Protein AF-K2RVT7-F1 (afdb_monomer)

Nearest PDB structures (foldseek):
  7vp2-assembly1_B  T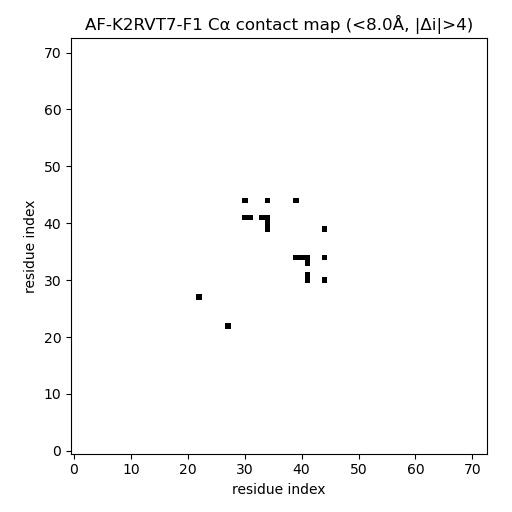M=5.040E-01  e=5.959E+00  Arabidopsis thaliana
  7odt-assembly1_a  TM=3.377E-01  e=5.502E+00  Homo sapiens

Structure (mmCIF, N/CA/C/O backbone):
data_AF-K2RVT7-F1
#
_entry.id   AF-K2RVT7-F1
#
loop_
_atom_site.group_PDB
_atom_site.id
_atom_site.type_symbol
_atom_site.label_atom_id
_atom_site.label_alt_id
_atom_site.label_comp_id
_atom_site.label_asym_id
_atom_site.label_entity_id
_atom_site.label_seq_id
_atom_site.pdbx_PDB_ins_code
_atom_site.Cartn_x
_atom_site.Cartn_y
_atom_site.Cartn_z
_atom_site.occupancy
_atom_site.B_iso_or_equiv
_atom_site.auth_seq_id
_atom_site.auth_comp_id
_atom_site.auth_asym_id
_atom_site.auth_atom_id
_atom_site.pdbx_PDB_model_num
ATOM 1 N N . MET A 1 1 ? -21.638 -45.182 16.325 1.00 57.69 1 MET A N 1
ATOM 2 C CA . MET A 1 1 ? -20.995 -44.719 15.076 1.00 57.69 1 MET A CA 1
ATOM 3 C C . MET A 1 1 ? -20.130 -43.519 15.419 1.00 57.69 1 MET A C 1
ATOM 5 O O . MET A 1 1 ? -20.666 -42.531 15.898 1.00 57.69 1 MET A O 1
ATOM 9 N N . THR A 1 2 ? -18.808 -43.635 15.299 1.00 66.19 2 THR A N 1
ATOM 10 C CA . THR A 1 2 ? -17.851 -42.594 15.711 1.00 66.19 2 THR A CA 1
ATOM 11 C C . THR A 1 2 ? -17.623 -41.644 14.536 1.00 66.19 2 THR A C 1
ATOM 13 O O . THR A 1 2 ? -17.097 -42.067 13.509 1.00 66.19 2 THR A O 1
ATOM 16 N N . GLU A 1 3 ? -18.055 -40.386 14.644 1.00 73.25 3 GLU A N 1
ATOM 17 C CA . GLU A 1 3 ? -17.926 -39.416 13.548 1.00 73.25 3 GLU A CA 1
ATOM 18 C C . GLU A 1 3 ? -16.446 -39.168 13.187 1.00 73.25 3 GLU A C 1
ATOM 20 O O . GLU A 1 3 ? -15.612 -38.959 14.079 1.00 73.25 3 GLU A O 1
ATOM 25 N N . PRO A 1 4 ? -16.072 -39.174 11.894 1.00 68.44 4 PRO A N 1
ATOM 26 C CA . PRO A 1 4 ? -14.695 -38.934 11.489 1.00 68.44 4 PRO A CA 1
ATOM 27 C C . PRO A 1 4 ? -14.294 -37.488 11.811 1.00 68.44 4 PRO A C 1
ATOM 29 O O . PRO A 1 4 ? -14.896 -36.529 11.326 1.00 68.44 4 PRO A O 1
ATOM 32 N N . LYS A 1 5 ? -13.235 -37.312 12.617 1.00 70.38 5 LYS A N 1
ATOM 33 C CA . LYS A 1 5 ? -12.646 -35.991 12.905 1.00 70.38 5 LYS A CA 1
ATOM 34 C C . LYS A 1 5 ? -12.323 -35.283 11.583 1.00 70.38 5 LYS A C 1
ATOM 36 O O . LYS A 1 5 ? -11.559 -35.823 10.786 1.00 70.38 5 LYS A O 1
ATOM 41 N N . LYS A 1 6 ? -12.867 -34.076 11.361 1.00 71.62 6 LYS A N 1
ATOM 42 C CA . LYS A 1 6 ? -12.560 -33.224 10.194 1.00 71.62 6 LYS A CA 1
ATOM 43 C C . LYS A 1 6 ? -11.044 -33.013 10.092 1.00 71.62 6 LYS A C 1
ATOM 45 O O . LYS A 1 6 ? -10.481 -32.203 10.824 1.00 71.62 6 LYS A O 1
ATOM 50 N N . ARG A 1 7 ? -10.378 -33.747 9.198 1.00 73.94 7 ARG A N 1
ATOM 51 C CA . ARG A 1 7 ? -8.954 -33.567 8.887 1.00 73.94 7 ARG A CA 1
ATOM 52 C C . ARG A 1 7 ? -8.835 -32.513 7.785 1.00 73.94 7 ARG A C 1
ATOM 54 O O . ARG A 1 7 ? -9.318 -32.721 6.678 1.00 73.94 7 ARG A O 1
ATOM 61 N N . GLY A 1 8 ? -8.238 -31.367 8.106 1.00 77.88 8 GLY A N 1
ATOM 62 C CA . GLY A 1 8 ? -7.987 -30.274 7.163 1.00 77.88 8 GLY A CA 1
ATOM 63 C C . GLY A 1 8 ? -7.702 -28.950 7.872 1.00 77.88 8 GLY A C 1
ATOM 64 O O . GLY A 1 8 ? -8.042 -28.782 9.043 1.00 77.88 8 GLY A O 1
ATOM 65 N N . ARG A 1 9 ? -7.083 -27.993 7.167 1.00 77.19 9 ARG A N 1
ATOM 66 C CA . ARG A 1 9 ? -6.879 -26.634 7.694 1.00 77.19 9 ARG A CA 1
ATOM 67 C C . ARG A 1 9 ? -8.253 -26.016 7.996 1.00 77.19 9 ARG A C 1
ATOM 69 O O . ARG A 1 9 ? -9.082 -25.963 7.082 1.00 77.19 9 ARG A O 1
ATOM 76 N N . PRO A 1 10 ? -8.518 -25.546 9.229 1.00 74.38 10 PRO A N 1
ATOM 77 C CA . PRO A 1 10 ? -9.771 -24.874 9.537 1.00 74.38 10 PRO A CA 1
ATOM 78 C C . PRO A 1 10 ? -9.912 -23.664 8.612 1.00 74.38 10 PRO A C 1
ATOM 80 O O . PRO A 1 10 ? -9.061 -22.772 8.597 1.00 74.38 10 PRO A O 1
ATOM 83 N N . LYS A 1 11 ? -10.962 -23.656 7.784 1.00 72.88 11 LYS A N 1
ATOM 84 C CA . LYS A 1 11 ? -11.273 -22.492 6.955 1.00 72.88 11 LYS A CA 1
ATOM 85 C C . LYS A 1 11 ? -11.614 -21.341 7.897 1.00 72.88 11 LYS A C 1
ATOM 87 O O . LYS A 1 11 ? -12.476 -21.493 8.763 1.00 72.88 11 LYS A O 1
ATOM 92 N N . SER A 1 12 ? -10.929 -20.210 7.729 1.00 75.06 12 SER A N 1
ATOM 93 C CA . SER A 1 12 ? -11.310 -18.956 8.382 1.00 75.06 12 SER A CA 1
ATOM 94 C C . SER A 1 12 ? -12.809 -18.725 8.182 1.00 75.06 12 SER A C 1
ATOM 96 O O . SER A 1 12 ? -13.298 -18.789 7.052 1.00 75.06 12 SER A O 1
ATOM 98 N N . LYS A 1 13 ? -13.537 -18.453 9.272 1.00 72.69 13 LYS A N 1
ATOM 99 C CA . LYS A 1 13 ? -14.960 -18.087 9.204 1.00 72.69 13 LYS A CA 1
ATOM 100 C C . LYS A 1 13 ? -15.155 -16.698 8.584 1.00 72.69 13 LYS A C 1
ATOM 102 O O . LYS A 1 13 ? -16.225 -16.412 8.055 1.00 72.69 13 LYS A O 1
ATOM 107 N N . GLN A 1 14 ? -14.125 -15.850 8.619 1.00 78.44 14 GLN A N 1
ATOM 108 C CA . GLN A 1 14 ? -14.186 -14.468 8.162 1.00 78.44 14 GLN A CA 1
ATOM 109 C C . GLN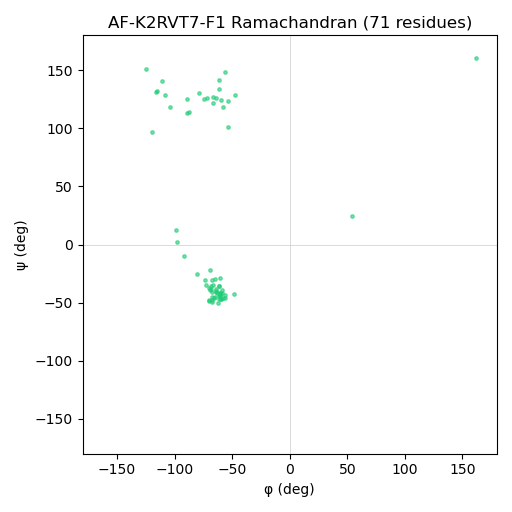 A 1 14 ? -13.502 -14.327 6.800 1.00 78.44 14 GLN A C 1
ATOM 111 O O . GLN A 1 14 ? -12.307 -14.598 6.644 1.00 78.44 14 GLN A O 1
ATOM 116 N N . ARG A 1 15 ? -14.273 -13.912 5.790 1.00 76.50 15 ARG A N 1
ATOM 117 C CA . ARG A 1 15 ? -13.729 -13.569 4.473 1.00 76.50 15 ARG A CA 1
ATOM 118 C C . ARG A 1 15 ? -12.976 -12.245 4.589 1.00 76.50 15 ARG A C 1
ATOM 120 O O . ARG A 1 15 ? -13.550 -11.258 5.046 1.00 76.50 15 ARG A O 1
ATOM 127 N N . MET A 1 16 ? -11.711 -12.217 4.170 1.00 79.38 16 MET A N 1
ATOM 128 C CA . MET A 1 16 ? -10.986 -10.953 4.031 1.00 79.38 16 MET A CA 1
ATOM 129 C C . MET A 1 16 ? -11.631 -10.135 2.912 1.00 79.38 16 MET A C 1
ATOM 131 O O . MET A 1 16 ? -11.822 -10.638 1.805 1.00 79.38 16 MET A O 1
ATOM 135 N N . LYS A 1 17 ? -11.990 -8.883 3.208 1.00 82.69 17 LYS A N 1
ATOM 136 C CA . LYS A 1 17 ? -12.501 -7.956 2.197 1.00 82.69 17 LYS A CA 1
ATOM 137 C C . LYS A 1 17 ? -11.333 -7.481 1.337 1.00 82.69 17 LYS A C 1
ATOM 139 O O . LYS A 1 17 ? -10.351 -6.963 1.863 1.00 82.69 17 LYS A O 1
ATOM 144 N N . GLN A 1 18 ? -11.451 -7.649 0.026 1.00 86.31 18 GLN A N 1
ATOM 145 C CA . GLN A 1 18 ? -10.547 -7.015 -0.924 1.00 86.31 18 GLN A CA 1
ATOM 146 C C . GLN A 1 18 ? -10.967 -5.553 -1.090 1.00 86.31 18 GLN A C 1
ATOM 148 O O . GLN A 1 18 ? -12.146 -5.267 -1.290 1.00 86.31 18 GLN A O 1
ATOM 153 N N . ILE A 1 19 ? -10.007 -4.637 -0.980 1.00 86.69 19 ILE A N 1
ATOM 154 C CA . ILE A 1 19 ? -10.232 -3.198 -1.127 1.00 86.69 19 ILE A CA 1
ATOM 155 C C . ILE A 1 19 ? -9.466 -2.734 -2.362 1.00 86.69 19 ILE A C 1
ATOM 157 O O . ILE A 1 19 ? -8.284 -3.045 -2.512 1.00 86.69 19 ILE A O 1
ATOM 161 N N . THR A 1 20 ? -10.141 -1.975 -3.220 1.00 88.69 20 THR A N 1
ATOM 162 C CA . THR A 1 20 ? -9.539 -1.324 -4.385 1.00 88.69 20 THR A CA 1
ATOM 163 C C . THR A 1 20 ? -9.472 0.173 -4.124 1.00 88.69 20 THR A C 1
ATOM 165 O O . THR A 1 20 ? -10.479 0.781 -3.766 1.00 88.69 20 THR A O 1
ATOM 168 N N . ILE A 1 21 ? -8.294 0.766 -4.304 1.00 86.81 21 ILE A N 1
ATOM 169 C CA . ILE A 1 21 ? -8.050 2.193 -4.068 1.00 86.81 21 ILE A CA 1
ATOM 170 C C . ILE A 1 21 ? -7.678 2.832 -5.402 1.00 86.81 21 ILE A C 1
ATOM 172 O O . ILE A 1 21 ? -6.828 2.311 -6.124 1.00 86.81 21 ILE A O 1
ATOM 176 N N . LYS A 1 22 ? -8.321 3.955 -5.730 1.00 92.44 22 LYS A N 1
ATOM 177 C CA . LYS A 1 22 ? -7.946 4.785 -6.878 1.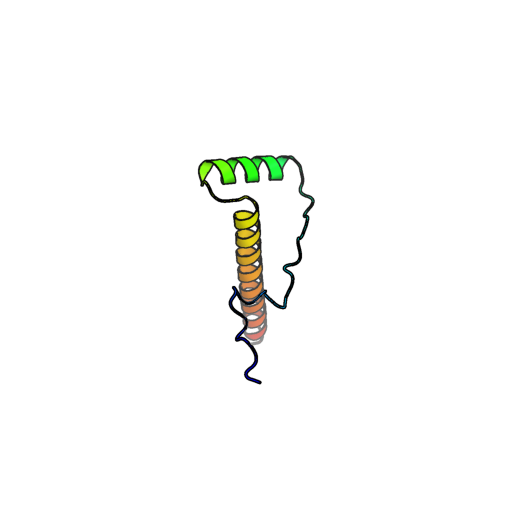00 92.44 22 LYS A CA 1
ATOM 178 C C . LYS A 1 22 ? -6.916 5.809 -6.414 1.00 92.44 22 LYS A C 1
ATOM 180 O O . LYS A 1 22 ? -7.176 6.534 -5.459 1.00 92.44 22 LYS A O 1
ATOM 185 N N . LEU A 1 23 ? -5.771 5.851 -7.087 1.00 91.62 23 LEU A N 1
ATOM 186 C CA . LEU A 1 23 ? -4.696 6.803 -6.822 1.00 91.62 23 LEU A CA 1
ATOM 187 C C . LEU A 1 23 ? -4.354 7.573 -8.105 1.00 91.62 23 LEU A C 1
ATOM 189 O O . LEU A 1 23 ? -4.522 7.023 -9.198 1.00 91.62 23 LEU A O 1
ATOM 193 N N . PRO A 1 24 ? -3.872 8.821 -7.987 1.00 95.62 24 PRO A N 1
ATOM 194 C CA . PRO A 1 24 ? -3.277 9.552 -9.101 1.00 95.62 24 PRO A CA 1
ATOM 195 C C . PRO A 1 24 ? -2.112 8.784 -9.739 1.00 95.62 24 PRO A C 1
ATOM 197 O O . PRO A 1 24 ? -1.375 8.085 -9.043 1.00 95.62 24 PRO A O 1
ATOM 200 N N . LEU A 1 25 ? -1.920 8.955 -11.052 1.00 94.50 25 LEU A N 1
ATOM 201 C CA . LEU A 1 25 ? -0.859 8.275 -11.807 1.00 94.50 25 LEU A CA 1
ATOM 202 C C . LEU A 1 25 ? 0.557 8.526 -11.254 1.00 94.50 25 LEU A C 1
ATOM 204 O O . LEU A 1 25 ? 1.253 7.534 -11.048 1.00 94.50 25 LEU A O 1
ATOM 208 N N . PRO A 1 26 ? 0.968 9.766 -10.910 1.00 95.69 26 PRO A N 1
ATOM 209 C CA . PRO A 1 26 ? 2.319 10.005 -10.391 1.00 95.69 26 PRO A CA 1
ATOM 210 C C . PRO A 1 26 ? 2.608 9.211 -9.109 1.00 95.69 26 PRO A C 1
ATOM 212 O O . PRO A 1 26 ? 3.639 8.563 -8.975 1.00 95.69 26 PRO A O 1
ATOM 215 N N . LEU A 1 27 ? 1.631 9.151 -8.199 1.00 93.44 27 LEU A N 1
ATOM 216 C CA . LEU A 1 27 ? 1.756 8.393 -6.952 1.00 93.44 27 LEU A CA 1
ATOM 217 C C . LEU A 1 27 ? 1.816 6.878 -7.184 1.00 93.44 27 LEU A C 1
ATOM 219 O O . LEU A 1 27 ? 2.435 6.158 -6.403 1.00 93.44 27 LEU A O 1
ATOM 223 N N . LEU A 1 28 ? 1.164 6.368 -8.234 1.00 93.62 28 LEU A N 1
ATOM 224 C CA . LEU A 1 28 ? 1.247 4.951 -8.595 1.00 93.62 28 LEU A CA 1
ATOM 225 C C . LEU A 1 28 ? 2.638 4.573 -9.109 1.00 93.62 28 LEU A C 1
ATOM 227 O O . LEU A 1 28 ? 3.085 3.457 -8.834 1.00 93.62 28 LEU A O 1
ATOM 231 N N . GLU A 1 29 ? 3.296 5.474 -9.837 1.00 95.38 29 GLU A N 1
ATOM 232 C CA . GLU A 1 29 ? 4.667 5.296 -10.321 1.00 95.38 29 GLU A CA 1
ATOM 233 C C . GLU A 1 29 ? 5.660 5.303 -9.159 1.00 95.38 29 GLU A C 1
ATOM 235 O O . GLU A 1 29 ? 6.422 4.347 -9.016 1.00 95.38 29 GLU A O 1
ATOM 240 N N . GLU A 1 30 ? 5.559 6.278 -8.253 1.00 94.81 30 GLU A N 1
ATOM 241 C CA . GLU A 1 30 ? 6.382 6.332 -7.036 1.00 94.81 30 GLU A CA 1
ATOM 242 C C . GLU A 1 30 ? 6.212 5.070 -6.173 1.00 94.81 30 GLU A C 1
ATOM 244 O O . GLU A 1 30 ? 7.187 4.442 -5.755 1.00 94.81 30 GLU A O 1
ATOM 249 N N . LEU A 1 31 ? 4.967 4.628 -5.949 1.00 94.19 31 LEU A N 1
ATOM 250 C CA . LEU A 1 31 ? 4.677 3.390 -5.213 1.00 94.19 31 LEU A CA 1
ATOM 251 C C . LEU A 1 31 ? 5.251 2.152 -5.902 1.00 94.19 31 LEU A C 1
ATOM 253 O O . LEU A 1 31 ? 5.645 1.199 -5.223 1.00 94.19 31 LEU A O 1
ATOM 257 N N . LYS A 1 32 ? 5.250 2.125 -7.238 1.00 94.56 32 LYS A N 1
ATOM 258 C CA . LYS A 1 32 ? 5.826 1.029 -8.018 1.00 94.56 32 LYS A CA 1
ATOM 259 C C . LYS A 1 32 ? 7.342 1.002 -7.847 1.00 94.56 32 LYS A C 1
ATOM 261 O O . LYS A 1 32 ? 7.868 -0.046 -7.483 1.00 94.56 32 LYS A O 1
ATOM 266 N N . GLU A 1 33 ? 8.012 2.136 -8.012 1.00 96.19 33 GLU A N 1
ATOM 267 C CA . GLU A 1 33 ? 9.464 2.243 -7.857 1.00 96.19 33 GLU A CA 1
ATOM 268 C C . GLU A 1 33 ? 9.914 1.865 -6.436 1.00 96.19 33 GLU A C 1
ATOM 270 O O . GLU A 1 33 ? 10.852 1.086 -6.255 1.00 96.19 33 GLU A O 1
ATOM 275 N N . LEU A 1 34 ? 9.198 2.335 -5.408 1.00 95.06 34 LEU A N 1
ATOM 276 C CA . LEU A 1 34 ? 9.451 1.952 -4.015 1.00 95.06 34 LEU A CA 1
ATOM 277 C C . LEU A 1 34 ? 9.283 0.447 -3.791 1.00 95.06 34 LEU A C 1
ATOM 279 O O . LEU A 1 34 ? 10.085 -0.177 -3.091 1.00 95.06 34 LEU A O 1
ATOM 283 N N . SER A 1 35 ? 8.243 -0.146 -4.379 1.00 95.88 35 SER A N 1
ATOM 284 C CA . SER A 1 35 ? 7.968 -1.581 -4.287 1.00 95.88 35 SER A CA 1
ATOM 285 C C . SER A 1 35 ? 9.078 -2.415 -4.929 1.00 95.88 35 SER A C 1
ATOM 287 O O . SER A 1 35 ? 9.501 -3.407 -4.339 1.00 95.88 35 SER A O 1
ATOM 289 N N . GLU A 1 36 ? 9.586 -1.986 -6.084 1.00 95.81 36 GLU A N 1
ATOM 290 C CA . GLU A 1 36 ? 10.676 -2.650 -6.805 1.00 95.81 36 GLU A CA 1
ATOM 291 C C . GLU A 1 36 ? 12.002 -2.552 -6.044 1.00 95.81 36 GLU A C 1
ATOM 293 O O . GLU A 1 36 ? 12.666 -3.566 -5.848 1.00 95.81 36 GLU A O 1
ATOM 298 N N . LYS A 1 37 ? 12.351 -1.368 -5.523 1.00 96.19 37 LYS A N 1
ATOM 299 C CA . LYS A 1 37 ? 13.590 -1.165 -4.750 1.00 96.19 37 LYS A CA 1
ATOM 300 C C . LYS A 1 37 ? 13.624 -1.955 -3.443 1.00 96.19 37 LYS A C 1
ATOM 302 O O . LYS A 1 37 ? 14.678 -2.429 -3.034 1.00 96.19 37 LYS A O 1
ATOM 307 N N . SER A 1 38 ? 12.484 -2.055 -2.763 1.00 94.31 38 SER A N 1
ATOM 308 C CA . SER A 1 38 ? 12.394 -2.700 -1.446 1.00 94.31 38 SER A CA 1
ATOM 309 C C . SER A 1 38 ? 12.057 -4.188 -1.512 1.00 94.31 38 SER A C 1
ATOM 311 O O . SER A 1 38 ? 12.100 -4.852 -0.480 1.00 94.31 38 SER A O 1
ATOM 313 N N . TYR A 1 39 ? 11.692 -4.715 -2.688 1.00 93.94 39 TYR A N 1
ATOM 314 C CA . TYR A 1 39 ? 11.132 -6.063 -2.856 1.00 93.94 39 TYR A CA 1
ATOM 315 C C . TYR A 1 39 ? 9.896 -6.328 -1.971 1.00 93.94 39 TYR A C 1
ATOM 317 O O . TYR A 1 39 ? 9.560 -7.469 -1.651 1.00 93.94 39 TYR A O 1
ATOM 325 N N . ILE A 1 40 ? 9.187 -5.264 -1.580 1.00 95.00 40 ILE A N 1
ATOM 326 C CA . ILE A 1 40 ? 7.988 -5.305 -0.738 1.00 95.00 40 ILE A CA 1
ATOM 327 C C . ILE A 1 40 ? 6.779 -4.908 -1.580 1.00 95.00 40 ILE A C 1
ATOM 329 O O . ILE A 1 40 ? 6.842 -3.988 -2.388 1.00 95.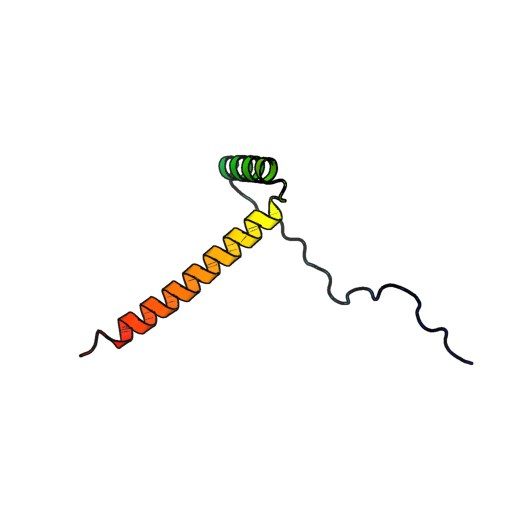00 40 ILE A O 1
ATOM 333 N N . SER A 1 41 ? 5.637 -5.569 -1.373 1.00 94.31 41 SER A N 1
ATOM 334 C CA . SER A 1 41 ? 4.414 -5.279 -2.134 1.00 94.31 41 SER A CA 1
ATOM 335 C C . SER A 1 41 ? 3.900 -3.844 -1.935 1.00 94.31 41 SER A C 1
ATOM 337 O O . SER A 1 41 ? 3.832 -3.352 -0.808 1.00 94.31 41 SER A O 1
ATOM 339 N N . ARG A 1 42 ? 3.389 -3.222 -3.007 1.00 93.38 42 ARG A N 1
ATOM 340 C CA . ARG A 1 42 ? 2.682 -1.923 -2.954 1.00 93.38 42 ARG A CA 1
ATOM 341 C C . ARG A 1 42 ? 1.609 -1.864 -1.860 1.00 93.38 42 ARG A C 1
ATOM 343 O O . ARG A 1 42 ? 1.512 -0.883 -1.133 1.00 93.38 42 ARG A O 1
ATOM 350 N N . SER A 1 43 ? 0.823 -2.931 -1.695 1.00 91.56 43 SER A N 1
ATOM 351 C CA . SER A 1 43 ? -0.232 -2.989 -0.673 1.00 91.56 43 SER A CA 1
ATOM 352 C C . SER A 1 43 ? 0.305 -2.938 0.758 1.00 91.56 43 SER A C 1
ATOM 354 O O . SER A 1 43 ? -0.403 -2.473 1.647 1.00 91.56 43 SER A O 1
ATOM 356 N N . PHE A 1 44 ? 1.520 -3.434 1.002 1.00 93.31 44 PHE A N 1
ATOM 357 C CA . PHE A 1 44 ? 2.157 -3.331 2.312 1.00 93.31 44 PHE A CA 1
ATOM 358 C C . PHE A 1 44 ? 2.554 -1.886 2.607 1.00 93.31 44 PHE A C 1
ATOM 360 O O . PHE A 1 44 ? 2.169 -1.373 3.651 1.00 93.31 44 PHE A O 1
ATOM 367 N N . HIS A 1 45 ? 3.215 -1.216 1.659 1.00 92.88 45 HIS A N 1
ATOM 368 C CA . HIS A 1 45 ? 3.576 0.201 1.783 1.00 92.88 45 HIS A CA 1
ATOM 369 C C . HIS A 1 45 ? 2.358 1.085 2.049 1.00 92.88 45 HIS A C 1
ATOM 371 O O . HIS A 1 45 ? 2.381 1.904 2.959 1.00 92.88 45 HIS A O 1
ATOM 377 N N . ILE A 1 46 ? 1.250 0.849 1.336 1.00 92.62 46 ILE A N 1
ATOM 378 C CA . ILE A 1 46 ? -0.008 1.575 1.567 1.00 92.62 46 ILE A CA 1
ATOM 379 C C . ILE A 1 46 ? -0.531 1.340 2.989 1.00 92.62 46 ILE A C 1
ATOM 381 O O . ILE A 1 46 ? -0.897 2.293 3.671 1.00 92.62 46 ILE A O 1
ATOM 385 N N . ARG A 1 47 ? -0.567 0.086 3.462 1.00 91.62 47 ARG A N 1
ATOM 386 C CA . ARG A 1 47 ? -1.011 -0.212 4.835 1.00 91.62 47 ARG A CA 1
ATOM 387 C C . ARG A 1 47 ? -0.122 0.466 5.869 1.00 91.62 47 ARG A C 1
ATOM 389 O O . ARG A 1 47 ? -0.648 1.008 6.834 1.00 91.62 47 ARG A O 1
ATOM 396 N N . GLN A 1 48 ? 1.187 0.459 5.650 1.00 93.00 48 GLN A N 1
ATOM 397 C CA . GLN A 1 48 ? 2.135 1.073 6.565 1.00 93.00 48 GLN A CA 1
ATOM 398 C C . GLN A 1 48 ? 1.968 2.593 6.618 1.00 93.00 48 GLN A C 1
ATOM 400 O O . GLN A 1 48 ? 1.843 3.150 7.704 1.00 93.00 48 GLN A O 1
ATOM 405 N N . ALA A 1 49 ? 1.840 3.248 5.464 1.00 91.25 49 ALA A N 1
ATOM 406 C CA . ALA A 1 49 ? 1.567 4.679 5.392 1.00 91.25 49 ALA A CA 1
ATOM 407 C C . ALA A 1 49 ? 0.254 5.056 6.103 1.00 91.25 49 A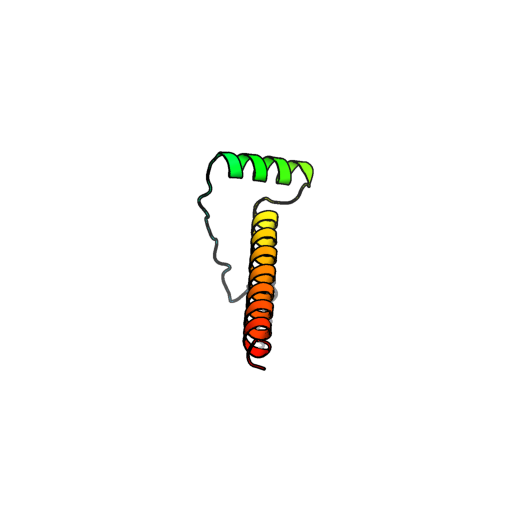LA A C 1
ATOM 409 O O . ALA A 1 49 ? 0.196 6.066 6.803 1.00 91.25 49 ALA A O 1
ATOM 410 N N . VAL A 1 50 ? -0.793 4.230 5.974 1.00 90.88 50 VAL A N 1
ATOM 411 C CA . VAL A 1 50 ? -2.063 4.430 6.692 1.00 90.88 50 VAL A CA 1
ATOM 412 C C . VAL A 1 50 ? -1.877 4.286 8.203 1.00 90.88 50 VAL A C 1
ATOM 414 O O . VAL A 1 50 ? -2.369 5.130 8.945 1.00 90.88 50 VAL A O 1
ATOM 417 N N . ILE A 1 51 ? -1.159 3.261 8.669 1.00 92.88 51 ILE A N 1
ATOM 418 C CA . ILE A 1 51 ? -0.871 3.065 10.100 1.00 92.88 51 ILE A CA 1
ATOM 419 C C . ILE A 1 51 ? -0.096 4.261 10.659 1.00 92.88 51 ILE A C 1
ATOM 421 O O . ILE A 1 51 ? -0.464 4.799 11.700 1.00 92.88 51 ILE A O 1
ATOM 425 N N . GLU A 1 52 ? 0.942 4.713 9.958 1.00 92.81 52 GLU A N 1
ATOM 426 C CA . GLU A 1 52 ? 1.741 5.869 10.366 1.00 92.81 52 GLU A CA 1
ATOM 427 C C . GLU A 1 52 ? 0.925 7.162 10.382 1.00 92.81 52 GLU A C 1
ATOM 429 O O . GLU A 1 52 ? 1.078 7.978 11.292 1.00 92.81 52 GLU A O 1
ATOM 434 N N . TYR A 1 53 ? 0.049 7.356 9.393 1.00 91.69 53 TYR A N 1
ATOM 435 C CA . TYR A 1 53 ? -0.856 8.498 9.358 1.00 91.69 53 TYR A CA 1
ATOM 436 C C . TYR A 1 53 ? -1.806 8.481 10.556 1.00 91.69 53 TYR A C 1
ATOM 438 O O . TYR A 1 53 ? -1.891 9.478 11.269 1.00 91.69 53 TYR A O 1
ATOM 446 N N . LEU A 1 54 ? -2.467 7.349 10.815 1.00 88.25 54 LEU A N 1
ATOM 447 C CA . LEU A 1 54 ? -3.391 7.203 11.941 1.00 88.25 54 LEU A CA 1
ATOM 448 C C . LEU A 1 54 ? -2.676 7.398 13.284 1.00 88.25 54 LEU A C 1
ATOM 450 O O . LEU A 1 54 ? -3.138 8.188 14.099 1.00 88.25 54 LEU A O 1
ATOM 454 N N . GLY A 1 55 ? -1.495 6.802 13.471 1.00 90.88 55 GLY A N 1
ATOM 455 C CA . GLY A 1 55 ? -0.704 6.990 14.690 1.00 90.88 55 GLY A CA 1
ATOM 456 C C . GLY A 1 55 ? -0.276 8.446 14.915 1.00 90.88 55 GLY A C 1
ATOM 457 O O . GLY A 1 55 ? -0.267 8.929 16.047 1.00 90.88 55 GLY A O 1
ATOM 458 N N . LYS A 1 56 ? 0.028 9.191 13.843 1.00 83.50 56 LYS A N 1
ATOM 459 C CA . LYS A 1 56 ? 0.302 10.636 13.931 1.00 83.50 56 LYS A CA 1
ATOM 460 C C . LYS A 1 56 ? -0.951 11.438 14.286 1.00 83.50 56 LYS A C 1
ATOM 462 O O . LYS A 1 56 ? -0.839 12.395 15.047 1.00 83.50 56 LYS A O 1
ATOM 467 N N . GLN A 1 57 ? -2.122 11.070 13.763 1.00 78.38 57 GLN A N 1
ATOM 468 C CA . GLN A 1 57 ? -3.379 11.745 14.102 1.00 78.38 57 GLN A CA 1
ATOM 469 C C . GLN A 1 57 ? -3.786 11.502 15.558 1.00 78.38 57 GLN A C 1
ATOM 471 O O . GLN A 1 57 ? -4.153 12.459 16.235 1.00 78.38 57 GLN A O 1
ATOM 476 N N . ASP A 1 58 ? -3.624 10.282 16.071 1.00 70.62 58 ASP A N 1
ATOM 477 C CA . ASP A 1 58 ? -3.874 9.976 17.484 1.00 70.62 58 ASP A CA 1
ATOM 478 C C . ASP A 1 58 ? -2.951 10.797 18.399 1.00 70.62 58 ASP A C 1
ATOM 480 O O . ASP A 1 58 ? -3.392 11.402 19.377 1.00 70.62 58 ASP A O 1
ATOM 484 N N . MET A 1 59 ? -1.671 10.928 18.033 1.00 60.44 59 MET A N 1
ATOM 485 C CA . MET A 1 59 ? -0.721 11.781 18.757 1.00 60.44 59 MET A CA 1
ATOM 486 C C . MET A 1 59 ? -1.055 13.276 18.657 1.00 60.44 59 MET A C 1
ATOM 488 O O . MET A 1 59 ? -0.846 14.020 19.617 1.00 60.44 59 MET A O 1
ATOM 492 N N . ASN A 1 60 ? -1.579 13.738 17.521 1.00 60.62 60 ASN A N 1
ATOM 493 C CA . ASN A 1 60 ? -2.031 15.120 17.361 1.00 60.62 60 ASN A CA 1
ATOM 494 C C . ASN A 1 60 ? -3.284 15.402 18.196 1.00 60.62 60 ASN A C 1
ATOM 496 O O . ASN A 1 60 ? -3.369 16.461 18.815 1.00 60.62 60 ASN A O 1
ATOM 500 N N . TYR A 1 61 ? -4.220 14.454 18.273 1.00 56.88 61 TYR A N 1
ATOM 501 C CA . TYR A 1 61 ? -5.383 14.545 19.152 1.00 56.88 61 TYR A CA 1
ATOM 502 C C . TYR A 1 61 ? -4.953 14.673 20.621 1.00 56.88 61 TYR A C 1
ATOM 504 O O . TYR A 1 61 ? -5.382 15.599 21.306 1.00 56.88 61 TYR A O 1
ATOM 512 N N . ILE A 1 62 ? -4.013 13.836 21.073 1.00 57.97 62 ILE A N 1
ATOM 513 C CA . ILE A 1 62 ? -3.464 13.890 22.438 1.00 57.97 62 ILE A CA 1
ATOM 514 C C . ILE A 1 62 ? -2.776 15.238 22.720 1.00 57.97 62 ILE A C 1
ATOM 516 O O . ILE A 1 62 ? -3.008 15.844 23.766 1.00 57.97 62 ILE A O 1
ATOM 520 N N . LYS A 1 63 ? -1.960 15.754 21.792 1.00 55.50 63 LYS A N 1
ATOM 521 C CA . LYS A 1 63 ? -1.285 17.058 21.954 1.00 55.50 63 LYS A CA 1
ATOM 522 C C . LYS A 1 63 ? -2.266 18.226 22.030 1.00 55.50 63 LYS A C 1
ATOM 524 O O . LYS A 1 63 ? -2.069 19.126 22.845 1.00 55.50 63 LYS A O 1
ATOM 529 N N . ASN A 1 64 ? -3.313 18.20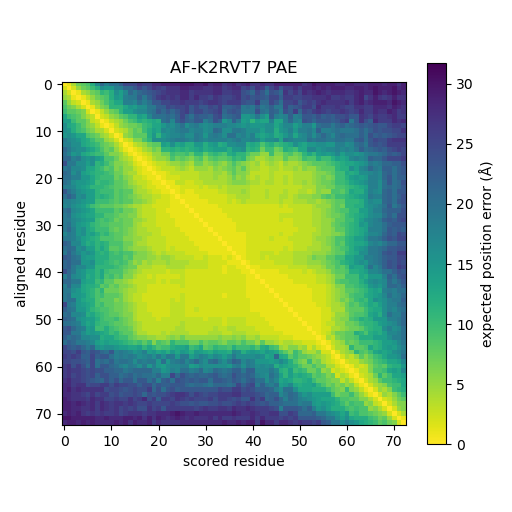9 21.209 1.00 57.78 64 ASN A N 1
ATOM 530 C CA . ASN A 1 64 ? -4.329 19.258 21.195 1.00 57.78 64 ASN A CA 1
ATOM 531 C C . ASN A 1 64 ? -5.195 19.229 22.466 1.00 57.78 64 ASN A C 1
ATOM 533 O O . ASN A 1 64 ? -5.511 20.287 23.011 1.00 57.78 64 ASN A O 1
ATOM 537 N N . ASP A 1 65 ? -5.515 18.041 22.984 1.00 56.62 65 ASP A N 1
ATOM 538 C CA . ASP A 1 65 ? -6.321 17.889 24.201 1.00 56.62 65 ASP A CA 1
ATOM 539 C C . ASP A 1 65 ? -5.534 18.264 25.475 1.00 56.62 65 ASP A C 1
ATOM 541 O O . ASP A 1 65 ? -6.070 18.881 26.397 1.00 56.62 65 ASP A O 1
ATOM 545 N N . ILE A 1 66 ? -4.226 17.984 25.509 1.00 57.94 66 ILE A N 1
ATOM 546 C CA . ILE A 1 66 ? -3.326 18.446 26.578 1.00 57.94 66 ILE A CA 1
ATOM 547 C C . ILE A 1 66 ? -3.112 19.966 26.473 1.00 57.94 66 ILE A C 1
ATOM 549 O O . ILE A 1 66 ? -3.291 20.681 27.457 1.00 57.94 66 ILE A O 1
ATOM 553 N N . GLY A 1 67 ? -2.815 20.497 25.283 1.00 52.78 67 GLY A N 1
ATOM 554 C CA . GLY A 1 67 ? -2.615 21.936 25.063 1.00 52.78 67 GLY A CA 1
ATOM 555 C C . GLY A 1 67 ? -3.843 22.795 25.392 1.00 52.78 67 GLY A C 1
ATOM 556 O O . GLY A 1 67 ? -3.691 23.935 25.827 1.00 52.78 67 GLY A O 1
ATOM 557 N N . SER A 1 68 ? -5.056 22.246 25.262 1.00 55.09 68 SER A N 1
ATOM 558 C CA . SER A 1 68 ? -6.290 22.910 25.6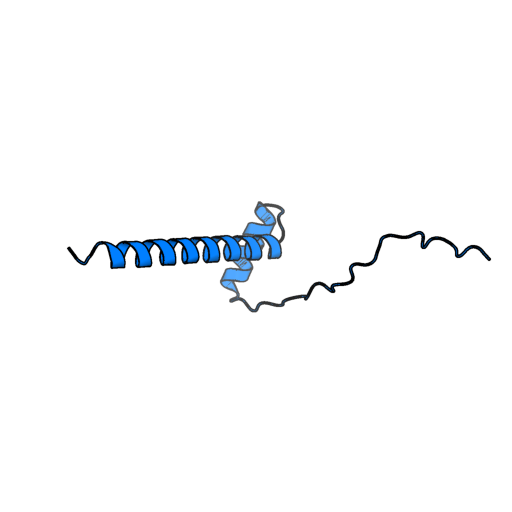98 1.00 55.09 68 SER A CA 1
ATOM 559 C C . SER A 1 68 ? -6.466 22.931 27.221 1.00 55.09 68 SER A C 1
ATOM 561 O O . SER A 1 68 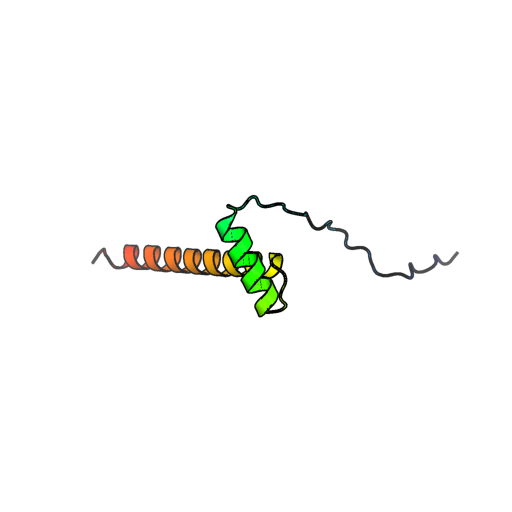? -7.107 23.849 27.736 1.00 55.09 68 SER A O 1
ATOM 563 N N . LYS A 1 69 ? -5.950 21.933 27.949 1.00 54.16 69 LYS A N 1
ATOM 564 C CA . LYS A 1 69 ? -6.100 21.828 29.413 1.00 54.16 69 LYS A CA 1
ATOM 565 C C . LYS A 1 69 ? -5.115 22.712 30.179 1.00 54.16 69 LYS A C 1
ATOM 567 O O . LYS A 1 69 ? -5.435 23.134 31.281 1.00 54.16 69 LYS A O 1
ATOM 572 N N . PHE A 1 70 ? -3.971 23.048 29.583 1.00 54.78 70 PHE A N 1
ATOM 573 C CA . PHE A 1 70 ? -2.938 23.883 30.215 1.00 54.78 70 PHE A CA 1
ATOM 574 C C . PHE A 1 70 ? -2.975 25.369 29.809 1.00 54.78 70 PHE A C 1
ATOM 576 O O . PHE A 1 70 ? -2.143 26.141 30.269 1.00 54.78 70 PHE A O 1
ATOM 583 N N . LYS A 1 71 ? -3.940 25.802 28.980 1.00 51.78 71 LYS A N 1
ATOM 584 C CA . LYS A 1 71 ? -4.113 27.216 28.574 1.00 51.78 71 LYS A CA 1
ATOM 585 C C . LYS A 1 71 ? -5.196 27.979 29.358 1.00 51.78 71 LYS A C 1
ATOM 587 O O . LYS A 1 71 ? -5.590 29.070 28.952 1.00 51.78 71 LYS A O 1
ATOM 592 N N . LYS A 1 72 ? -5.687 27.408 30.462 1.00 51.78 72 LYS A N 1
ATOM 593 C CA . LYS A 1 72 ? -6.497 28.098 31.478 1.00 51.78 72 LYS A CA 1
ATOM 594 C C . LYS A 1 72 ? -5.753 28.026 32.809 1.00 51.78 72 LYS A C 1
ATOM 596 O O . LYS A 1 72 ? -5.834 27.013 33.496 1.00 51.78 72 LYS A O 1
ATOM 601 N N . GLY A 1 73 ? -5.024 29.087 33.121 1.00 43.59 73 GLY A N 1
ATOM 602 C CA . GLY A 1 73 ? -4.270 29.279 34.356 1.00 43.59 73 GLY A CA 1
ATOM 603 C C . GLY A 1 73 ? -3.493 30.569 34.255 1.00 43.59 73 GLY A C 1
ATOM 604 O O . GLY A 1 73 ? -2.434 30.525 33.598 1.00 43.59 73 GLY A O 1
#

Secondary structure (DSSP, 8-state):
--PPP--SPPPPSSPPPP------HHHHHHHHHHHHHHT--HHHHHHHHHHHHHHHHHHHHHHHHHHHHSS--

Foldseek 3Di:
DDDDDPPDDPPPPDDDDDDDDDDDPVVVVVLVVVCVVVVHDSVVVVVVVVVVVVVVVVVVVVVVVVVVVPPPD

Solvent-accessible surface area (backbone atoms only — not comparable to full-atom values): 4770 Å² total; per-residue (Å²): 134,84,79,79,78,86,84,69,84,80,74,73,90,68,80,82,80,86,83,87,82,91,72,60,68,71,62,52,50,54,42,48,54,53,19,65,77,66,77,43,59,54,70,54,56,52,53,49,54,50,52,54,50,50,55,49,49,56,51,48,52,53,52,52,57,50,57,61,64,71,73,72,128

Sequence (73 aa):
MTEPKKRGRPKSKQRMKQITIKLPLPLLEELKELSEKSYISRSFHIRQAVIEYLGKQDMNYIKNDIGSKF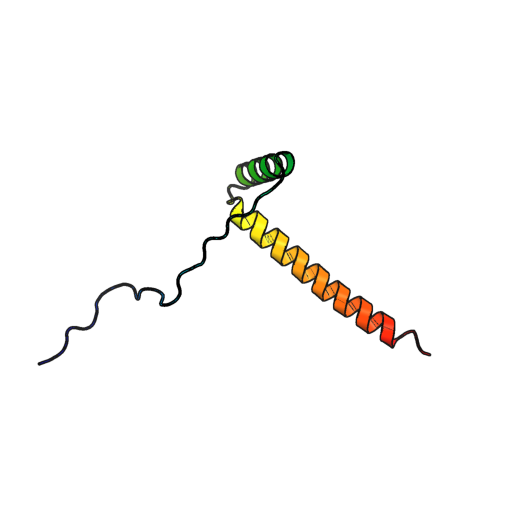KKG

Mean predicted aligned error: 12.26 Å

Organism: Methanobacterium formicicum (strain DSM 3637 / PP1) (NCBI:txid1204725)

pLDDT: mean 79.96, std 15.43, range [43.59, 96.19]

Radius of gyration: 22.43 Å; Cα contacts (8 Å, |Δi|>4): 10; chains: 1; bounding box: 35×74×46 Å

InterPro domains:
  IPR002145 Ribbon-helix-helix protein, CopG [PF01402] (17-56)
  IPR010985 Ribbon-helix-helix [SSF47598] (14-58)
  IPR013321 Arc-type ribbon-helix-helix [G3DSA:1.10.1220.10] (11-72)